Protein AF-Q3M1V6-F1 (afdb_monomer_lite)

Radius of gyration: 32.78 Å; chains: 1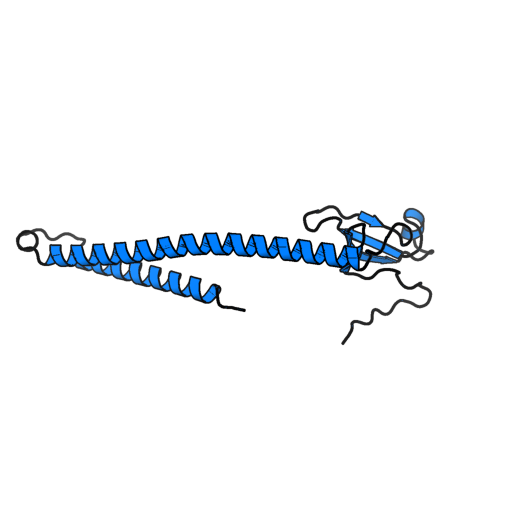; bounding box: 68×30×92 Å

Foldseek 3Di:
DPDDDDDDPPADDQPDDQQAQWPQAHFPDKDADDPPDPCCVVPNGGIKTWHDNDPPDPDIDIDDSVRTGHDDPVRVVVVVVVVVVVVVVVVVVVVVVLVVVLVVLVVVLVVLVVVLVVLVVLVPDPVNVPDPDDDPADSVNVNVVSVVVNVVSVVVSVVSVVVVPDD

Sequence (167 aa):
MQPTISIPKGWDYPRFTLGQHTKQGLIIGIQHYPADTLLAHEYGTGWRYTVLSDKNSEEVCSYFDDQMQALSVAELQAQLQAEVEEHQQQIKALQEQLGGLTDVYISLIELVKASQYLLSKIAKHPDFLALKYHPDLTIGDAETALSYLKDELETNQQSANTANTCD

Secondary structure (DSSP, 8-state):
------PPTTPPPPSS-TT-EETTEEEEEEEEE-TTSHHHHHH-SEEEEEEESSTT---EEEEETTT--BPPHHHHHHHHHHHHHHHHHHHHHHHHHHHHHHHHHHHHHHHHHHHHHHHHHHHT-HHHHT-----SS-HHHHHHHHHHHHHHHHHHHHHHHHHTT--

Organism: Trichormus variabilis (strain ATCC 29413 / PCC 7937) (NCBI:txid240292)

pLDDT: mean 84.0, std 11.37, range [34.84, 95.19]

Structure (mmCIF, N/CA/C/O backbone):
data_AF-Q3M1V6-F1
#
_entry.id   AF-Q3M1V6-F1
#
loop_
_atom_site.group_PDB
_atom_site.id
_atom_site.type_symbol
_atom_site.label_atom_id
_atom_site.label_alt_id
_atom_site.label_comp_id
_atom_site.label_asym_id
_atom_site.label_entity_id
_atom_site.label_seq_id
_atom_site.pdbx_PDB_ins_code
_atom_site.Cartn_x
_atom_site.Cartn_y
_atom_site.Cartn_z
_atom_site.occupancy
_atom_site.B_iso_or_equiv
_atom_site.auth_seq_id
_atom_site.auth_comp_id
_atom_site.auth_asym_id
_atom_site.auth_atom_id
_atom_site.pdbx_PDB_model_num
ATOM 1 N N . MET A 1 1 ? 15.441 -17.864 -14.222 1.00 39.28 1 MET A N 1
ATOM 2 C CA . MET A 1 1 ? 15.655 -17.904 -15.685 1.00 39.28 1 MET A CA 1
ATOM 3 C C . MET A 1 1 ? 15.595 -16.467 -16.178 1.00 39.28 1 MET A C 1
ATOM 5 O O . MET A 1 1 ? 14.615 -15.808 -15.865 1.00 39.28 1 MET A O 1
ATOM 9 N N . GLN A 1 2 ? 16.638 -15.942 -16.829 1.00 45.19 2 GLN A N 1
ATOM 10 C CA . GLN A 1 2 ? 16.549 -14.614 -17.454 1.00 45.19 2 GLN A CA 1
ATOM 11 C C . GLN A 1 2 ? 15.678 -14.733 -18.714 1.00 45.19 2 GLN A C 1
ATOM 13 O O . GLN A 1 2 ? 15.902 -15.667 -19.487 1.00 45.19 2 GLN A O 1
ATOM 18 N N . PRO A 1 3 ? 14.687 -13.853 -18.937 1.00 49.59 3 PRO A N 1
ATOM 19 C CA . PRO A 1 3 ? 13.920 -13.868 -20.174 1.00 49.59 3 PRO A CA 1
ATOM 20 C C . PRO A 1 3 ? 14.857 -13.541 -21.342 1.00 49.59 3 PRO A C 1
ATOM 22 O O . PRO A 1 3 ? 15.369 -12.431 -21.456 1.00 49.59 3 PRO A O 1
ATOM 25 N N . THR A 1 4 ? 15.125 -14.525 -22.201 1.00 59.38 4 THR A N 1
ATOM 26 C CA . THR A 1 4 ? 15.902 -14.318 -23.426 1.00 59.38 4 THR A CA 1
ATOM 27 C C . THR A 1 4 ? 14.944 -13.896 -24.530 1.00 59.38 4 THR A C 1
ATOM 29 O O . THR A 1 4 ? 14.278 -14.729 -25.145 1.00 59.38 4 THR A O 1
ATOM 32 N N . ILE A 1 5 ? 14.842 -12.590 -24.770 1.00 66.44 5 ILE A N 1
ATOM 33 C CA . ILE A 1 5 ? 14.131 -12.072 -25.940 1.00 66.44 5 ILE A CA 1
ATOM 34 C C . ILE A 1 5 ? 14.935 -12.495 -27.175 1.00 66.44 5 ILE A C 1
ATOM 36 O O . ILE A 1 5 ? 16.097 -12.123 -27.329 1.00 66.44 5 ILE A O 1
ATOM 40 N N . SER A 1 6 ? 14.334 -13.321 -28.030 1.00 69.88 6 SER A N 1
ATOM 41 C CA . SER A 1 6 ? 14.949 -13.741 -29.291 1.00 69.88 6 SER A CA 1
ATOM 42 C C . SER A 1 6 ? 14.598 -12.731 -30.375 1.00 69.88 6 SER A C 1
ATOM 44 O O . SER A 1 6 ? 13.437 -12.618 -30.763 1.00 69.88 6 SER A O 1
ATOM 46 N N . ILE A 1 7 ? 15.597 -11.989 -30.848 1.00 80.25 7 ILE A N 1
ATOM 47 C CA . ILE A 1 7 ? 15.430 -10.996 -31.912 1.00 80.25 7 ILE A CA 1
ATOM 48 C C . ILE A 1 7 ? 15.537 -11.698 -33.281 1.00 80.25 7 ILE A C 1
ATOM 50 O O . ILE A 1 7 ? 16.435 -12.529 -33.460 1.00 80.25 7 ILE A O 1
ATOM 54 N N . PRO A 1 8 ? 14.636 -11.411 -34.245 1.00 80.75 8 PRO A N 1
ATOM 55 C CA . PRO A 1 8 ? 14.703 -11.972 -35.592 1.00 80.75 8 PRO A CA 1
ATOM 56 C C . PRO A 1 8 ? 16.053 -11.744 -36.281 1.00 80.75 8 PRO A C 1
ATOM 58 O O . PRO A 1 8 ? 16.696 -10.706 -36.127 1.00 80.75 8 PRO A O 1
ATOM 61 N N . LYS A 1 9 ? 16.476 -12.719 -37.094 1.00 72.31 9 LYS A N 1
ATOM 62 C CA . LYS A 1 9 ? 17.718 -12.618 -37.871 1.00 72.31 9 LYS A CA 1
ATOM 63 C C . LYS A 1 9 ? 17.622 -11.456 -38.865 1.00 72.31 9 LYS A C 1
ATOM 65 O O . LYS A 1 9 ? 16.730 -11.453 -39.707 1.00 72.31 9 LYS A O 1
ATOM 70 N N . GLY A 1 10 ? 18.571 -10.524 -38.785 1.00 76.50 10 GLY A N 1
ATOM 71 C CA . GLY A 1 10 ? 18.652 -9.344 -39.653 1.00 76.50 10 GLY A CA 1
ATOM 72 C C . GLY A 1 10 ? 18.196 -8.039 -39.001 1.00 76.50 10 GLY A C 1
ATOM 73 O O . GLY A 1 10 ? 18.283 -7.003 -39.648 1.00 76.50 10 GLY A O 1
ATOM 74 N N . TRP A 1 11 ? 17.724 -8.070 -37.751 1.00 81.56 11 TRP A N 1
ATOM 75 C CA . TRP A 1 11 ? 17.497 -6.858 -36.963 1.00 81.56 11 TRP A CA 1
ATOM 76 C C . TRP A 1 11 ? 18.724 -6.574 -36.102 1.00 81.56 11 TRP A C 1
ATOM 78 O O . TRP A 1 11 ? 19.313 -7.497 -35.532 1.00 81.56 11 TRP A O 1
ATOM 88 N N . ASP A 1 12 ? 19.084 -5.300 -35.988 1.00 83.25 12 ASP A N 1
ATOM 89 C CA . ASP A 1 12 ? 20.084 -4.867 -35.019 1.00 83.25 12 ASP A CA 1
ATOM 90 C C . ASP A 1 12 ? 19.538 -5.020 -33.595 1.00 83.25 12 ASP A C 1
ATOM 92 O O . ASP A 1 12 ? 18.326 -5.063 -33.381 1.00 83.25 12 ASP A O 1
ATOM 96 N N . TYR A 1 13 ? 20.415 -5.112 -32.598 1.00 84.50 13 TYR A N 1
ATOM 97 C CA . TYR A 1 13 ? 19.982 -5.140 -31.200 1.00 84.50 13 TYR A CA 1
ATOM 98 C C . TYR A 1 13 ? 19.561 -3.737 -30.737 1.00 84.50 13 TYR A C 1
ATOM 100 O O . TYR A 1 13 ? 20.242 -2.770 -31.085 1.00 84.50 13 TYR A O 1
ATOM 108 N N . PRO A 1 14 ? 18.494 -3.607 -29.926 1.00 87.69 14 PRO A N 1
ATOM 109 C CA . PRO A 1 14 ? 18.115 -2.322 -29.364 1.00 87.69 14 PRO A CA 1
ATOM 110 C C . PRO A 1 14 ? 19.216 -1.839 -28.421 1.00 87.69 14 PRO A C 1
ATOM 112 O O . PRO A 1 14 ? 19.788 -2.612 -27.646 1.00 87.69 14 PRO A O 1
ATOM 115 N N . ARG A 1 15 ? 19.511 -0.543 -28.482 1.00 88.94 15 ARG A N 1
ATOM 116 C CA . ARG A 1 15 ? 20.526 0.106 -27.649 1.00 88.94 15 ARG A CA 1
ATOM 117 C C . ARG A 1 15 ? 20.098 0.238 -26.186 1.00 88.94 15 ARG A C 1
ATOM 119 O O . ARG A 1 15 ? 20.959 0.281 -25.308 1.00 88.94 15 ARG A O 1
ATOM 126 N N . PHE A 1 16 ? 18.793 0.300 -25.931 1.00 90.06 16 PHE A N 1
ATOM 127 C CA . PHE A 1 16 ? 18.209 0.421 -24.596 1.00 90.06 16 PHE A CA 1
ATOM 128 C C . PHE A 1 16 ? 17.243 -0.728 -24.299 1.00 90.06 16 PHE A C 1
ATOM 130 O O . PHE A 1 16 ? 16.730 -1.379 -25.210 1.00 90.06 16 PHE A O 1
ATOM 137 N N . THR A 1 17 ? 16.983 -0.980 -23.018 1.00 88.44 17 THR A N 1
ATOM 138 C CA . THR A 1 17 ? 16.117 -2.079 -22.570 1.00 88.44 17 THR A CA 1
ATOM 139 C C . THR A 1 17 ? 14.805 -1.589 -21.966 1.00 88.44 17 THR A C 1
ATOM 141 O O . THR A 1 17 ? 14.680 -0.461 -21.491 1.00 88.44 17 THR A O 1
ATOM 144 N N . LEU A 1 18 ? 13.789 -2.455 -21.991 1.00 88.25 18 LEU A N 1
ATOM 145 C CA . LEU A 1 18 ? 12.493 -2.164 -21.387 1.00 88.25 18 LEU A CA 1
ATOM 146 C C . LEU A 1 18 ? 12.664 -1.990 -19.869 1.00 88.25 18 LEU A C 1
ATOM 148 O O . LEU A 1 18 ? 13.339 -2.797 -19.231 1.00 88.25 18 LEU A O 1
ATOM 152 N N . GLY A 1 19 ? 12.060 -0.947 -19.302 1.00 86.56 19 GLY A N 1
ATOM 153 C CA . GLY A 1 19 ? 12.197 -0.583 -17.889 1.00 86.56 19 GLY A CA 1
ATOM 154 C C . GLY A 1 19 ? 13.463 0.215 -17.553 1.00 86.56 19 GLY A C 1
ATOM 155 O O . GLY A 1 19 ? 13.665 0.582 -16.396 1.00 86.56 19 GLY A O 1
ATOM 156 N N . GLN A 1 20 ? 14.323 0.507 -18.533 1.00 88.19 20 GLN A N 1
ATOM 157 C CA . GLN A 1 20 ? 15.501 1.341 -18.311 1.00 88.19 20 GLN A CA 1
ATOM 158 C C . GLN A 1 20 ? 15.103 2.813 -18.139 1.00 88.19 20 GLN A C 1
ATOM 160 O O . GLN A 1 20 ? 14.332 3.358 -18.931 1.00 88.19 20 GLN A O 1
ATOM 165 N N . HIS A 1 21 ? 15.674 3.470 -17.126 1.00 87.94 21 HIS A N 1
ATOM 166 C CA . HIS A 1 21 ? 15.581 4.919 -16.974 1.00 87.94 21 HIS A CA 1
ATOM 167 C C . HIS A 1 21 ? 16.597 5.614 -17.884 1.00 87.94 21 HIS A C 1
ATOM 169 O O . HIS A 1 21 ? 17.770 5.232 -17.971 1.00 87.94 21 HIS A O 1
ATOM 175 N N . THR A 1 22 ? 16.138 6.664 -18.550 1.00 90.50 22 THR A N 1
ATOM 176 C CA . THR A 1 22 ? 16.923 7.511 -19.451 1.00 90.50 22 THR A CA 1
ATOM 177 C C . THR A 1 22 ? 16.684 8.975 -19.117 1.00 90.50 22 THR A C 1
ATOM 179 O O . THR A 1 22 ? 15.802 9.295 -18.321 1.00 90.50 22 THR A O 1
ATOM 182 N N . LYS A 1 23 ? 17.451 9.892 -19.717 1.00 88.38 23 LYS A N 1
ATOM 183 C CA . LYS A 1 23 ? 17.244 11.333 -19.483 1.00 88.38 23 LYS A CA 1
ATOM 184 C C . LYS A 1 23 ? 15.862 11.817 -19.931 1.00 88.38 23 LYS A C 1
ATOM 186 O O . LYS A 1 23 ? 15.383 12.827 -19.435 1.00 88.38 23 LYS A O 1
ATOM 191 N N . GLN A 1 24 ? 15.244 11.097 -20.863 1.00 88.81 24 GLN A N 1
ATOM 192 C CA . GLN A 1 24 ? 13.913 11.359 -21.402 1.00 88.81 24 GLN A CA 1
ATOM 193 C C . GLN A 1 24 ? 12.791 10.754 -20.537 1.00 88.81 24 GLN A C 1
ATOM 195 O O . GLN A 1 24 ? 11.632 11.133 -20.708 1.00 88.81 24 GLN A O 1
ATOM 200 N N . GLY A 1 25 ? 13.125 9.819 -19.637 1.00 88.00 25 GLY A N 1
ATOM 201 C CA . GLY A 1 25 ? 12.174 9.112 -18.780 1.00 88.00 25 GLY A CA 1
ATOM 202 C C . GLY A 1 25 ? 12.352 7.590 -18.771 1.00 88.00 25 GLY A C 1
ATOM 203 O O . GLY A 1 25 ? 13.386 7.055 -19.189 1.00 88.00 25 GLY A O 1
ATOM 204 N N . LEU A 1 26 ? 11.328 6.887 -18.290 1.00 90.25 26 LEU A N 1
ATOM 205 C CA . LEU A 1 26 ? 11.270 5.428 -18.200 1.00 90.25 26 LEU A CA 1
ATOM 206 C C . LEU A 1 26 ? 10.836 4.808 -19.533 1.00 90.25 26 LEU A C 1
ATOM 208 O O . LEU A 1 26 ? 9.776 5.142 -20.055 1.00 90.25 26 LEU A O 1
ATOM 212 N N . ILE A 1 27 ? 11.605 3.857 -20.066 1.00 92.12 27 ILE A N 1
ATOM 213 C CA . ILE A 1 27 ? 11.206 3.107 -21.265 1.00 92.12 27 ILE A CA 1
ATOM 214 C C . ILE A 1 27 ? 10.101 2.110 -20.905 1.00 92.12 27 ILE A C 1
ATOM 216 O O . ILE A 1 27 ? 10.353 1.122 -20.214 1.00 92.12 27 ILE A O 1
ATOM 220 N N . ILE A 1 28 ? 8.897 2.332 -21.427 1.00 91.94 28 ILE A N 1
ATOM 221 C CA . ILE A 1 28 ? 7.717 1.476 -21.220 1.00 91.94 28 ILE A CA 1
ATOM 222 C C . ILE A 1 28 ? 7.327 0.668 -22.465 1.00 91.94 28 ILE A C 1
ATOM 224 O O . ILE A 1 28 ? 6.452 -0.191 -22.397 1.00 91.94 28 ILE A O 1
ATOM 228 N N . GLY A 1 29 ? 7.988 0.899 -23.601 1.00 90.88 29 GLY A N 1
ATOM 229 C CA . GLY A 1 29 ? 7.777 0.124 -24.821 1.00 90.88 29 GLY A CA 1
ATOM 230 C C . GLY A 1 29 ? 8.970 0.192 -25.765 1.00 90.88 29 GLY A C 1
ATOM 231 O O . GLY A 1 29 ? 9.688 1.189 -25.804 1.00 90.88 29 GLY A O 1
ATOM 232 N N . ILE A 1 30 ? 9.180 -0.887 -26.518 1.00 91.44 30 ILE A N 1
ATOM 233 C CA . ILE A 1 30 ? 10.221 -0.992 -27.544 1.00 91.44 30 ILE A CA 1
ATOM 234 C C . ILE A 1 30 ? 9.593 -1.618 -28.784 1.00 91.44 30 ILE A C 1
ATOM 236 O O . ILE A 1 30 ? 8.968 -2.676 -28.700 1.00 91.44 30 ILE A O 1
ATOM 240 N N . GLN A 1 31 ? 9.757 -0.966 -29.929 1.00 89.94 31 GLN A N 1
ATOM 241 C CA . GLN A 1 31 ? 9.222 -1.408 -31.212 1.00 89.94 31 GLN A CA 1
ATOM 242 C C . GLN A 1 31 ? 10.300 -1.301 -32.289 1.00 89.94 31 GLN A C 1
ATOM 244 O O . GLN A 1 31 ? 11.110 -0.380 -32.267 1.00 89.94 31 GLN A O 1
ATOM 249 N N . HIS A 1 32 ? 10.308 -2.239 -33.235 1.00 87.50 32 HIS A N 1
ATOM 250 C CA . HIS A 1 32 ? 11.200 -2.200 -34.392 1.00 87.50 32 HIS A CA 1
ATOM 251 C C . HIS A 1 32 ? 10.379 -2.085 -35.674 1.00 87.50 32 HIS A C 1
ATOM 253 O O . HIS A 1 32 ? 9.477 -2.894 -35.905 1.00 87.50 32 HIS A O 1
ATOM 259 N N . TYR A 1 33 ? 10.718 -1.112 -36.516 1.00 87.06 33 TYR A N 1
ATOM 260 C CA . TYR A 1 33 ? 10.108 -0.923 -37.829 1.00 87.06 33 TYR A CA 1
ATOM 261 C C . TYR A 1 33 ? 11.071 -1.373 -38.931 1.00 87.06 33 TYR A C 1
ATOM 263 O O . TYR A 1 33 ? 12.044 -0.669 -39.224 1.00 87.06 33 TYR A O 1
ATOM 271 N N . PRO A 1 34 ? 10.834 -2.547 -39.549 1.00 82.69 34 PRO A N 1
ATOM 272 C CA . PRO A 1 34 ? 11.666 -3.020 -40.643 1.00 82.69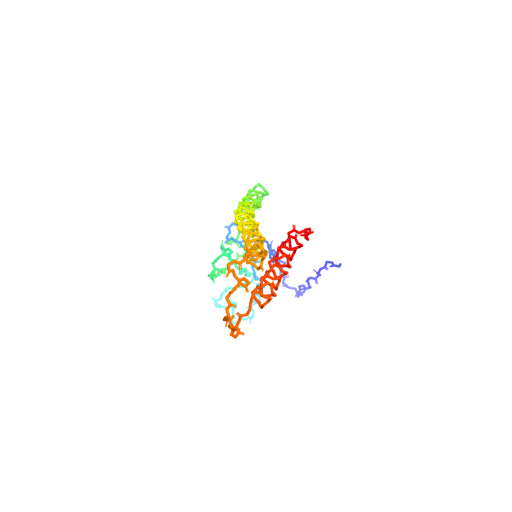 34 PRO A CA 1
ATOM 273 C C . PRO A 1 34 ? 11.375 -2.229 -41.927 1.00 82.69 34 PRO A C 1
ATOM 275 O O . PRO A 1 34 ? 10.265 -1.732 -42.138 1.00 82.69 34 PRO A O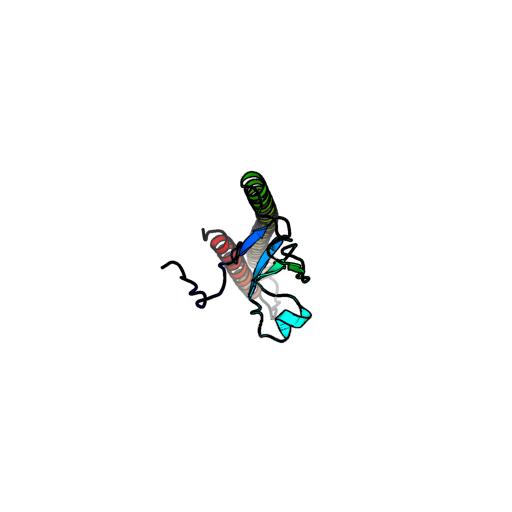 1
ATOM 278 N N . ALA A 1 35 ? 12.397 -2.101 -42.778 1.00 82.69 35 ALA A N 1
ATOM 279 C CA . ALA A 1 35 ? 12.415 -1.193 -43.930 1.00 82.69 35 ALA A CA 1
ATOM 280 C C . ALA A 1 35 ? 11.353 -1.461 -45.008 1.00 82.69 35 ALA A C 1
ATOM 282 O O . ALA A 1 35 ? 11.088 -0.598 -45.838 1.00 82.69 35 ALA A O 1
ATOM 283 N N . ASP A 1 36 ? 10.741 -2.638 -44.991 1.00 83.19 36 ASP A N 1
ATOM 284 C CA . ASP A 1 36 ? 9.717 -3.098 -45.924 1.00 83.19 36 ASP A CA 1
ATOM 285 C C . ASP A 1 36 ? 8.277 -2.813 -45.455 1.00 83.19 36 ASP A C 1
ATOM 287 O O . ASP A 1 36 ? 7.320 -3.222 -46.114 1.00 83.19 36 ASP A O 1
ATOM 291 N N . THR A 1 37 ? 8.093 -2.096 -44.341 1.00 81.62 37 THR A N 1
ATOM 292 C CA . THR A 1 37 ? 6.763 -1.787 -43.789 1.00 81.62 37 THR A CA 1
ATOM 293 C C . THR A 1 37 ? 6.297 -0.367 -44.093 1.00 81.62 37 THR A C 1
ATOM 295 O O . THR A 1 37 ? 7.084 0.577 -44.143 1.00 81.62 37 THR A O 1
ATOM 298 N N . LEU A 1 38 ? 4.975 -0.192 -44.216 1.00 81.69 38 LEU A N 1
ATOM 299 C CA . LEU A 1 38 ? 4.348 1.131 -44.349 1.00 81.69 38 LEU A CA 1
ATOM 300 C C . LEU A 1 38 ? 4.676 2.044 -43.159 1.00 81.69 38 LEU A C 1
ATOM 302 O O . LEU A 1 38 ? 4.919 3.232 -43.346 1.00 81.69 38 LEU A O 1
ATOM 306 N N . LEU A 1 39 ? 4.759 1.475 -41.952 1.00 79.88 39 LEU A N 1
ATOM 307 C CA . LEU A 1 39 ? 5.148 2.209 -40.747 1.00 79.88 39 LEU A CA 1
ATOM 308 C C . LEU A 1 39 ? 6.571 2.761 -40.855 1.00 79.88 39 LEU A C 1
ATOM 310 O O . LEU A 1 39 ? 6.799 3.898 -40.466 1.00 79.88 39 LEU A O 1
ATOM 314 N N . ALA A 1 40 ? 7.516 2.019 -41.435 1.00 82.38 40 ALA A N 1
ATOM 315 C CA . ALA A 1 40 ? 8.867 2.530 -41.644 1.00 82.38 40 ALA A CA 1
ATOM 316 C C . ALA A 1 40 ? 8.936 3.665 -42.679 1.00 82.38 40 ALA A C 1
ATOM 318 O O . ALA A 1 40 ? 9.809 4.526 -42.586 1.00 82.38 40 ALA A O 1
ATOM 319 N N . HIS A 1 41 ? 8.014 3.697 -43.647 1.00 79.69 41 HIS A N 1
ATOM 320 C CA . HIS A 1 41 ? 7.919 4.798 -44.608 1.00 79.69 41 HIS A CA 1
ATOM 321 C C . HIS A 1 41 ? 7.419 6.096 -43.955 1.00 79.69 41 HIS A C 1
ATOM 323 O O . HIS A 1 41 ? 7.914 7.173 -44.275 1.00 79.69 41 HIS A O 1
ATOM 329 N N . GLU A 1 42 ? 6.466 5.993 -43.028 1.00 80.88 42 GLU A N 1
ATOM 330 C CA . GLU A 1 42 ? 5.872 7.142 -42.334 1.00 80.88 42 GLU A CA 1
ATOM 331 C C . GLU A 1 42 ? 6.711 7.603 -41.129 1.00 80.88 42 GLU A C 1
ATOM 333 O O . GLU A 1 42 ? 6.838 8.797 -40.863 1.00 80.88 42 GLU A O 1
ATOM 338 N N . TYR A 1 43 ? 7.326 6.656 -40.420 1.00 77.00 43 TYR A N 1
ATOM 339 C CA . TYR A 1 43 ? 7.940 6.863 -39.109 1.00 77.00 43 TYR A CA 1
ATOM 340 C C . TYR A 1 43 ? 9.424 6.498 -39.046 1.00 77.00 43 TYR A C 1
ATOM 342 O O . TYR A 1 43 ? 9.975 6.500 -37.948 1.00 77.00 43 TYR A O 1
ATOM 350 N N . GLY A 1 44 ? 10.071 6.190 -40.171 1.00 82.69 44 GLY A N 1
ATOM 351 C CA . GLY A 1 44 ? 11.485 5.812 -40.233 1.00 82.69 44 GLY A CA 1
ATOM 352 C C . GLY A 1 44 ? 11.771 4.352 -39.858 1.00 82.69 44 GLY A C 1
ATOM 353 O O . GLY A 1 44 ? 10.974 3.671 -39.214 1.00 82.69 44 GLY A O 1
ATOM 354 N N . THR A 1 45 ? 12.938 3.864 -40.279 1.00 85.38 45 THR A N 1
ATOM 355 C CA . THR A 1 45 ? 13.412 2.491 -40.041 1.00 85.38 45 THR A CA 1
ATOM 356 C C . THR A 1 45 ? 14.161 2.356 -38.718 1.00 85.38 45 THR A C 1
ATOM 358 O O . THR A 1 45 ? 14.934 3.247 -38.370 1.00 85.38 45 THR A O 1
ATOM 361 N N . GLY A 1 46 ? 14.036 1.204 -38.055 1.00 87.25 46 GLY A N 1
ATOM 362 C CA . GLY A 1 46 ? 14.849 0.836 -36.889 1.00 87.25 46 GLY A CA 1
ATOM 363 C C . GLY A 1 46 ? 14.076 0.809 -35.571 1.00 87.25 46 GLY A C 1
ATOM 364 O O . GLY A 1 46 ? 12.854 0.633 -35.556 1.00 87.25 46 GLY A O 1
ATOM 365 N N . TRP A 1 47 ? 14.800 0.931 -34.456 1.00 89.56 47 TRP A N 1
ATOM 366 C CA . TRP A 1 47 ? 14.228 0.876 -33.110 1.00 89.56 47 TRP A CA 1
ATOM 367 C C . TRP A 1 47 ? 13.585 2.197 -32.696 1.00 89.56 47 TRP A C 1
ATOM 369 O O . TRP A 1 47 ? 14.145 3.280 -32.881 1.00 89.56 47 TRP A O 1
ATOM 379 N N . ARG A 1 48 ? 12.413 2.085 -32.072 1.00 90.12 48 ARG A N 1
ATOM 380 C CA . ARG A 1 48 ? 11.713 3.171 -31.394 1.00 90.12 48 ARG A CA 1
ATOM 381 C C . ARG A 1 48 ? 11.390 2.779 -29.967 1.00 90.12 48 ARG A C 1
ATOM 383 O O . ARG A 1 48 ? 10.976 1.651 -29.688 1.00 90.12 48 ARG A O 1
ATOM 390 N N . TYR A 1 49 ? 11.533 3.753 -29.085 1.00 92.50 49 TYR A N 1
ATOM 391 C CA . TYR A 1 49 ? 11.298 3.605 -27.661 1.00 92.50 49 TYR A CA 1
ATOM 392 C C . TYR A 1 49 ? 10.165 4.509 -27.240 1.00 92.50 49 TYR A C 1
ATOM 394 O O . TYR A 1 49 ? 10.149 5.705 -27.525 1.00 92.50 49 TYR A O 1
ATOM 402 N N . THR A 1 50 ? 9.233 3.910 -26.532 1.00 92.12 50 THR A N 1
ATOM 403 C CA . THR A 1 50 ? 8.100 4.571 -25.919 1.00 92.12 50 THR A CA 1
ATOM 404 C C . THR A 1 50 ? 8.503 4.901 -24.487 1.00 92.12 50 THR A C 1
ATOM 406 O O . THR A 1 50 ? 8.792 3.995 -23.703 1.00 92.12 50 THR A O 1
ATOM 409 N N . VAL A 1 51 ? 8.591 6.189 -24.169 1.00 92.19 51 VAL A N 1
ATOM 410 C CA . VAL A 1 51 ? 9.163 6.699 -22.923 1.00 92.19 51 VAL A CA 1
ATOM 411 C C . VAL A 1 51 ? 8.134 7.516 -22.160 1.00 92.19 51 VAL A C 1
ATOM 413 O O . VAL A 1 51 ? 7.478 8.400 -22.712 1.00 92.19 51 VAL A O 1
ATOM 416 N N . LEU A 1 52 ? 8.038 7.217 -20.872 1.00 92.25 52 LEU A N 1
ATOM 417 C CA . LEU A 1 52 ? 7.222 7.912 -19.897 1.00 92.25 52 LEU A CA 1
ATOM 418 C C . LEU A 1 52 ? 8.088 8.931 -19.146 1.00 92.25 52 LEU A C 1
ATOM 420 O O . LEU A 1 52 ? 9.004 8.540 -18.421 1.00 92.25 52 LEU A O 1
ATOM 424 N N . SER A 1 53 ? 7.826 10.225 -19.339 1.00 84.19 53 SER A N 1
ATOM 425 C CA . SER A 1 53 ? 8.665 11.299 -18.781 1.00 84.19 53 SER A CA 1
ATOM 426 C C . SER A 1 53 ? 8.518 11.480 -17.270 1.00 84.19 53 SER A C 1
ATOM 428 O O . SER A 1 53 ? 9.493 11.830 -16.611 1.00 84.19 53 SER A O 1
ATOM 430 N N . ASP A 1 54 ? 7.334 11.206 -16.723 1.00 79.19 54 ASP A N 1
ATOM 431 C CA . ASP A 1 54 ? 7.064 11.192 -15.284 1.00 79.19 54 ASP A CA 1
ATOM 432 C C . ASP A 1 54 ? 6.069 10.074 -14.947 1.00 79.19 54 ASP A C 1
ATOM 434 O O . ASP A 1 54 ? 5.186 9.769 -15.748 1.00 79.19 54 ASP A O 1
ATOM 438 N N . LYS A 1 55 ? 6.178 9.483 -13.754 1.00 72.94 55 LYS A N 1
ATOM 439 C CA . LYS A 1 55 ? 5.292 8.403 -13.285 1.00 72.94 55 LYS A CA 1
ATOM 440 C C . LYS A 1 55 ? 3.828 8.833 -13.193 1.00 72.94 55 LYS A C 1
ATOM 442 O O . LYS A 1 55 ? 2.950 7.980 -13.265 1.00 72.94 55 LYS A O 1
ATOM 447 N N . ASN A 1 56 ? 3.580 10.135 -13.059 1.00 75.88 56 ASN A N 1
ATOM 448 C CA . ASN A 1 56 ? 2.240 10.717 -12.983 1.00 75.88 56 ASN A CA 1
ATOM 449 C C . ASN A 1 56 ? 1.748 11.278 -14.325 1.00 75.88 56 ASN A C 1
ATOM 451 O O . ASN A 1 56 ? 0.648 11.821 -14.396 1.00 75.88 56 ASN A O 1
ATOM 455 N N . SER A 1 57 ? 2.559 11.187 -15.381 1.00 78.44 57 SER A N 1
ATOM 456 C CA . SER A 1 57 ? 2.179 11.646 -16.713 1.00 78.44 57 SER A CA 1
ATOM 457 C C . SER A 1 57 ? 1.354 10.576 -17.420 1.00 78.44 57 SER A C 1
ATOM 459 O O . SER A 1 57 ? 1.741 9.415 -17.475 1.00 78.44 57 SER A O 1
ATOM 461 N N . GLU A 1 58 ? 0.236 10.964 -18.024 1.00 79.06 58 GLU A N 1
ATOM 462 C CA . GLU A 1 58 ? -0.476 10.101 -18.979 1.00 79.06 58 GLU A CA 1
ATOM 463 C C . GLU A 1 58 ? 0.126 10.206 -20.389 1.00 79.06 58 GLU A C 1
ATOM 465 O O . GLU A 1 58 ? -0.116 9.360 -21.251 1.00 79.06 58 GLU A O 1
ATOM 470 N N . GLU A 1 59 ? 0.932 11.243 -20.632 1.00 85.38 59 GLU A N 1
ATOM 471 C CA . GLU A 1 59 ? 1.590 11.465 -21.910 1.00 85.38 59 GLU A CA 1
ATOM 472 C C . GLU A 1 59 ? 2.851 10.619 -22.041 1.00 85.38 59 GLU A C 1
ATOM 474 O O . GLU A 1 59 ? 3.691 10.540 -21.137 1.00 85.38 59 GLU A O 1
ATOM 479 N N . VAL A 1 60 ? 2.984 10.020 -23.221 1.00 89.88 60 VAL A N 1
ATOM 480 C CA . VAL A 1 60 ? 4.073 9.123 -23.573 1.00 89.88 60 VAL A CA 1
ATOM 481 C C . VAL A 1 60 ? 4.684 9.585 -24.887 1.00 89.88 60 VAL A C 1
ATOM 483 O O . VAL A 1 60 ? 3.988 9.778 -25.885 1.00 89.88 60 VAL A O 1
ATOM 486 N N . CYS A 1 61 ? 6.004 9.724 -24.900 1.00 88.38 61 CYS A N 1
ATOM 487 C CA . CYS A 1 61 ? 6.750 10.201 -26.056 1.00 88.38 61 CYS A CA 1
ATOM 488 C C . CYS A 1 61 ? 7.476 9.045 -26.750 1.00 88.38 61 CYS A C 1
ATOM 490 O O . CYS A 1 61 ? 7.916 8.090 -26.113 1.00 88.38 61 CYS A O 1
ATOM 492 N N . SER A 1 62 ? 7.608 9.125 -28.074 1.00 89.06 62 SER A N 1
ATOM 493 C CA . SER A 1 62 ? 8.327 8.122 -28.867 1.00 89.06 62 SER A CA 1
ATOM 494 C C . SER A 1 62 ? 9.639 8.687 -29.397 1.00 89.06 62 SER A C 1
ATOM 496 O O . SER A 1 62 ? 9.618 9.693 -30.101 1.00 89.06 62 SER A O 1
ATOM 498 N N . TYR A 1 63 ? 10.747 8.002 -29.125 1.00 89.50 63 TYR A N 1
ATOM 499 C CA . TYR A 1 63 ? 12.102 8.427 -29.487 1.00 89.50 63 TYR A CA 1
ATOM 500 C C . TYR A 1 63 ? 12.830 7.376 -30.329 1.00 89.50 63 TYR A C 1
ATOM 502 O O . TYR A 1 63 ? 12.554 6.180 -30.214 1.00 89.50 63 TYR A O 1
ATOM 510 N N . PHE A 1 64 ? 13.781 7.825 -31.146 1.00 88.69 64 PHE A N 1
ATOM 511 C CA . PHE A 1 64 ? 14.745 6.966 -31.845 1.00 88.69 64 PHE A CA 1
ATOM 512 C C . PHE A 1 64 ? 16.036 6.765 -31.034 1.00 88.69 64 PHE A C 1
ATOM 514 O O . PHE A 1 64 ? 16.306 7.493 -30.076 1.00 88.69 64 PHE A O 1
ATOM 521 N N . ASP A 1 65 ? 16.863 5.799 -31.448 1.00 85.69 65 ASP A N 1
ATOM 522 C CA . ASP A 1 65 ? 18.150 5.453 -30.815 1.00 85.69 65 ASP A CA 1
ATOM 523 C C . ASP A 1 65 ? 19.119 6.637 -30.625 1.00 85.69 65 ASP A C 1
ATOM 525 O O . ASP A 1 65 ? 19.898 6.660 -29.665 1.00 85.69 65 ASP A O 1
ATOM 529 N N . ASP A 1 66 ? 19.117 7.595 -31.552 1.00 85.56 66 ASP A N 1
ATOM 530 C CA . ASP A 1 66 ? 19.991 8.773 -31.564 1.00 85.56 66 ASP A CA 1
ATOM 531 C C . ASP A 1 66 ? 19.468 9.912 -30.678 1.00 85.56 66 ASP A C 1
ATOM 533 O O . ASP A 1 66 ? 20.247 10.703 -30.144 1.00 85.56 66 ASP A O 1
ATOM 537 N N . GLN A 1 67 ? 18.152 9.965 -30.477 1.00 86.75 67 GLN A N 1
ATOM 538 C CA . GLN A 1 67 ? 17.478 10.959 -29.643 1.00 86.75 67 GLN A CA 1
ATOM 539 C C . GLN A 1 67 ? 17.534 10.616 -28.152 1.00 86.75 67 GLN A C 1
ATOM 541 O O . GLN A 1 67 ? 17.285 11.484 -27.313 1.00 86.75 67 GLN A O 1
ATOM 546 N N . MET A 1 68 ? 17.858 9.367 -27.814 1.00 88.00 68 MET A N 1
ATOM 547 C CA . MET A 1 68 ? 17.883 8.866 -26.446 1.00 88.00 68 MET A CA 1
ATOM 548 C C . MET A 1 68 ? 19.260 8.943 -25.797 1.00 88.00 68 MET A C 1
ATOM 550 O O . MET A 1 68 ? 20.296 8.701 -26.418 1.00 88.00 68 MET A O 1
ATOM 554 N N . GLN A 1 69 ? 19.271 9.256 -24.500 1.00 89.75 69 GLN A N 1
ATOM 555 C CA . GLN A 1 69 ? 20.499 9.371 -23.720 1.00 89.75 69 GLN A CA 1
ATOM 556 C C . GLN A 1 69 ? 20.402 8.527 -22.454 1.00 89.75 69 GLN A C 1
ATOM 558 O O . GLN A 1 69 ? 19.494 8.698 -21.638 1.00 89.75 69 GLN A O 1
ATOM 563 N N . ALA A 1 70 ? 21.374 7.630 -22.278 1.00 87.12 70 ALA A N 1
ATOM 564 C CA . ALA A 1 70 ? 21.510 6.874 -21.043 1.00 87.12 70 ALA A CA 1
ATOM 565 C C . ALA A 1 70 ? 21.787 7.832 -19.878 1.00 87.12 70 ALA A C 1
ATOM 567 O O . ALA A 1 70 ? 22.568 8.778 -20.011 1.00 87.12 70 ALA A O 1
ATOM 568 N N . LEU A 1 71 ? 21.164 7.562 -18.734 1.00 87.19 71 LEU A N 1
ATOM 569 C CA . LEU A 1 71 ? 21.576 8.182 -17.483 1.00 87.19 71 LEU A CA 1
ATOM 570 C C . LEU A 1 71 ? 22.962 7.667 -17.104 1.00 87.19 71 LEU A C 1
ATOM 572 O O . LEU A 1 71 ? 23.272 6.482 -17.254 1.00 87.19 71 LEU A O 1
ATOM 576 N N . SER A 1 72 ? 23.800 8.563 -16.597 1.00 88.88 72 SER A N 1
ATOM 577 C CA . SER A 1 72 ? 25.029 8.161 -15.924 1.00 88.88 72 SER A CA 1
ATOM 578 C C . SER A 1 72 ? 24.710 7.448 -14.607 1.00 88.88 72 SER A C 1
ATOM 580 O O . SER A 1 72 ? 23.640 7.623 -14.025 1.00 88.88 72 SER A O 1
ATOM 582 N N . VAL A 1 73 ? 25.666 6.666 -14.099 1.00 87.31 73 VAL A N 1
ATOM 583 C CA . VAL A 1 73 ? 25.517 5.962 -12.813 1.00 87.31 73 VAL A CA 1
ATOM 584 C C . VAL A 1 73 ? 25.207 6.940 -11.673 1.00 87.31 73 VAL A C 1
ATOM 586 O O . VAL A 1 73 ? 24.369 6.640 -10.831 1.00 87.31 73 VAL A O 1
ATOM 589 N N . ALA A 1 74 ? 25.833 8.121 -11.675 1.00 88.06 74 ALA A N 1
ATOM 590 C CA . ALA A 1 74 ? 25.602 9.147 -10.662 1.00 88.06 74 ALA A CA 1
ATOM 591 C C . ALA A 1 74 ? 24.190 9.754 -10.751 1.00 88.06 74 ALA A C 1
ATOM 593 O O . ALA A 1 74 ? 23.536 9.925 -9.726 1.00 88.06 74 ALA A O 1
ATOM 594 N N . GLU A 1 75 ? 23.696 10.040 -11.962 1.00 87.06 75 GLU A N 1
ATOM 595 C CA . GLU A 1 75 ? 22.327 10.545 -12.159 1.00 87.06 75 GLU A CA 1
ATOM 596 C C . GLU A 1 75 ? 21.283 9.492 -11.758 1.00 87.06 75 GLU A C 1
ATOM 598 O O . GLU A 1 75 ? 20.304 9.820 -11.093 1.00 87.06 75 GLU A O 1
ATOM 603 N N . LEU A 1 76 ? 21.518 8.220 -12.099 1.00 85.44 76 LEU A N 1
ATOM 604 C CA . LEU A 1 76 ? 20.648 7.114 -11.702 1.00 85.44 76 LEU A CA 1
ATOM 605 C C . LEU A 1 76 ? 20.601 6.946 -10.176 1.00 85.44 76 LEU A C 1
ATOM 607 O O . LEU A 1 76 ? 19.527 6.783 -9.605 1.00 85.44 76 LEU A O 1
ATOM 611 N N . GLN A 1 77 ? 21.755 7.012 -9.507 1.00 87.62 77 GLN A N 1
ATOM 612 C CA . GLN A 1 77 ? 21.827 6.958 -8.044 1.00 87.62 77 GLN A CA 1
ATOM 613 C C . GLN A 1 77 ? 21.081 8.124 -7.394 1.00 87.62 77 GLN A C 1
ATOM 615 O O . GLN A 1 77 ? 20.351 7.906 -6.433 1.00 87.62 77 GLN A O 1
ATOM 620 N N . ALA A 1 78 ? 21.224 9.339 -7.929 1.00 88.38 78 ALA A N 1
ATOM 621 C CA . ALA A 1 78 ? 20.515 10.509 -7.421 1.00 88.38 78 ALA A CA 1
ATOM 622 C C . ALA A 1 78 ? 18.989 10.370 -7.557 1.00 88.38 78 ALA A C 1
ATOM 624 O O . ALA A 1 78 ? 18.268 10.711 -6.624 1.00 88.38 78 ALA A O 1
ATOM 625 N N . GLN A 1 79 ? 18.496 9.830 -8.678 1.00 83.75 79 GLN A N 1
ATOM 626 C CA . GLN A 1 79 ? 17.063 9.572 -8.870 1.00 83.75 79 GLN A CA 1
ATOM 627 C C . GLN A 1 79 ? 16.526 8.527 -7.891 1.00 83.75 79 GLN A C 1
ATOM 629 O O . GLN A 1 79 ? 15.512 8.767 -7.243 1.00 83.75 79 GLN A O 1
ATOM 634 N N . LEU A 1 80 ? 17.222 7.396 -7.747 1.00 86.75 80 LEU A N 1
ATOM 635 C CA . LEU A 1 80 ? 16.830 6.357 -6.793 1.00 86.75 80 LEU A CA 1
ATOM 636 C C . LEU A 1 80 ? 16.816 6.890 -5.358 1.00 86.75 80 LEU A C 1
ATOM 638 O O . LEU A 1 80 ? 15.896 6.594 -4.604 1.00 86.75 80 LEU A O 1
ATOM 642 N N . GLN A 1 81 ? 17.812 7.695 -4.989 1.00 90.06 81 GLN A N 1
ATOM 643 C CA . GLN A 1 81 ? 17.891 8.297 -3.662 1.00 90.06 81 GLN A CA 1
ATOM 644 C C . GLN A 1 81 ? 16.724 9.260 -3.410 1.00 90.06 81 GLN A C 1
ATOM 646 O O . GLN A 1 81 ? 16.084 9.169 -2.367 1.00 90.06 81 GLN A O 1
ATOM 651 N N . ALA A 1 82 ? 16.413 10.134 -4.372 1.00 88.38 82 ALA A N 1
ATOM 652 C CA . ALA A 1 82 ? 15.287 11.059 -4.266 1.00 88.38 82 ALA A CA 1
ATOM 653 C C . ALA A 1 82 ? 13.947 10.317 -4.139 1.00 88.38 82 ALA A C 1
ATOM 655 O O . ALA A 1 82 ? 13.122 10.672 -3.303 1.00 88.38 82 ALA A O 1
ATOM 656 N N . GLU A 1 83 ? 13.755 9.250 -4.918 1.00 87.25 83 GLU A N 1
ATOM 657 C CA . GLU A 1 83 ? 12.559 8.413 -4.833 1.00 87.25 83 GLU A CA 1
ATOM 658 C C . GLU A 1 83 ? 12.443 7.715 -3.472 1.00 87.25 83 GLU A C 1
ATOM 660 O O . GLU A 1 83 ? 11.364 7.668 -2.884 1.00 87.25 83 GLU A O 1
ATOM 665 N N . VAL A 1 84 ? 13.543 7.176 -2.943 1.00 91.38 84 VAL A N 1
ATOM 666 C CA . VAL A 1 84 ? 13.551 6.566 -1.608 1.00 91.38 84 VAL A CA 1
ATOM 667 C C . VAL A 1 84 ? 13.199 7.600 -0.541 1.00 91.38 84 VAL A C 1
ATOM 669 O O . VAL A 1 84 ? 12.390 7.309 0.337 1.00 91.38 84 VAL A O 1
ATOM 672 N N . GLU A 1 85 ? 13.767 8.802 -0.615 1.00 94.75 85 GLU A N 1
ATOM 673 C CA . GLU A 1 85 ? 13.477 9.888 0.326 1.00 94.75 85 GLU A CA 1
ATOM 674 C C . GLU A 1 85 ? 12.010 10.326 0.268 1.00 94.75 85 GLU A C 1
ATOM 676 O O . GLU A 1 85 ? 11.393 10.528 1.314 1.00 94.75 85 GLU A O 1
ATOM 681 N N . GLU A 1 86 ? 11.425 10.417 -0.927 1.00 91.75 86 GLU A N 1
ATOM 682 C CA . GLU A 1 86 ? 10.005 10.720 -1.101 1.00 91.75 86 GLU A CA 1
ATOM 683 C C . GLU A 1 86 ? 9.123 9.660 -0.430 1.00 91.75 86 GLU A C 1
ATOM 685 O O . GLU A 1 86 ? 8.277 9.988 0.406 1.00 91.75 86 GLU A O 1
ATOM 690 N N . HIS A 1 87 ? 9.352 8.379 -0.728 1.00 90.31 87 HIS A N 1
ATOM 691 C CA . HIS A 1 87 ? 8.589 7.295 -0.110 1.00 90.31 87 HIS A CA 1
ATOM 692 C C . HIS A 1 87 ? 8.782 7.265 1.410 1.00 90.31 87 HIS A C 1
ATOM 694 O O . HIS A 1 87 ? 7.822 7.053 2.148 1.00 90.31 87 HIS A O 1
ATOM 700 N N . GLN A 1 88 ? 9.992 7.535 1.907 1.00 91.62 88 GLN A N 1
ATOM 701 C CA . GLN A 1 88 ? 10.250 7.651 3.344 1.00 91.62 88 GLN A CA 1
ATOM 702 C C . GLN A 1 88 ? 9.440 8.785 3.986 1.00 91.62 88 GLN A C 1
ATOM 704 O O . GLN A 1 88 ? 8.904 8.610 5.083 1.00 91.62 88 GLN A O 1
ATOM 709 N N . GLN A 1 89 ? 9.307 9.932 3.314 1.00 92.81 89 GLN A N 1
ATOM 710 C CA . GLN A 1 89 ? 8.468 11.034 3.790 1.00 92.81 89 GLN A CA 1
ATOM 711 C C . GLN A 1 89 ? 6.983 10.657 3.803 1.00 92.81 89 GLN A C 1
ATOM 713 O O . GLN A 1 89 ? 6.300 10.932 4.792 1.00 92.81 89 GLN A O 1
ATOM 718 N N . GLN A 1 90 ? 6.489 9.988 2.757 1.00 91.94 90 GLN A N 1
ATOM 719 C CA . GLN A 1 90 ? 5.102 9.514 2.695 1.00 91.94 90 GLN A CA 1
ATOM 720 C C . GLN A 1 90 ? 4.800 8.505 3.810 1.00 91.94 90 GLN A C 1
ATOM 722 O O . GLN A 1 90 ? 3.799 8.643 4.513 1.00 91.94 90 GLN A O 1
ATOM 727 N N . ILE A 1 91 ? 5.695 7.536 4.031 1.00 90.44 91 ILE A N 1
ATOM 728 C CA . ILE A 1 91 ? 5.578 6.557 5.120 1.00 90.44 91 ILE A CA 1
ATOM 729 C C . ILE A 1 91 ? 5.503 7.272 6.470 1.00 90.44 91 ILE A C 1
ATOM 731 O O . ILE A 1 91 ? 4.626 6.967 7.276 1.00 90.44 91 ILE A O 1
ATOM 735 N N . LYS A 1 92 ? 6.376 8.256 6.713 1.00 91.81 92 LYS A N 1
ATOM 736 C CA . LYS A 1 92 ? 6.370 9.020 7.964 1.00 91.81 92 LYS A CA 1
ATOM 737 C C . LYS A 1 92 ? 5.049 9.767 8.176 1.00 91.81 92 LYS A C 1
ATOM 739 O O . LYS A 1 92 ? 4.496 9.726 9.272 1.00 91.81 92 LYS A O 1
ATOM 744 N N . ALA A 1 93 ? 4.525 10.417 7.138 1.00 90.62 93 ALA A N 1
ATOM 745 C CA . ALA A 1 93 ? 3.247 11.119 7.218 1.00 90.62 93 ALA A CA 1
ATOM 746 C C . ALA A 1 93 ? 2.084 10.160 7.534 1.00 90.62 93 ALA A C 1
ATOM 748 O O . ALA A 1 93 ? 1.254 10.454 8.394 1.00 90.62 93 ALA A O 1
ATOM 749 N N . LEU A 1 94 ? 2.052 8.987 6.894 1.00 87.94 94 LEU A N 1
ATOM 750 C CA . LEU A 1 94 ? 1.051 7.952 7.169 1.00 87.94 94 LEU A CA 1
ATOM 751 C C . LEU A 1 94 ? 1.165 7.411 8.603 1.00 87.94 94 LEU A C 1
ATOM 753 O O . LEU A 1 94 ? 0.149 7.220 9.272 1.00 87.94 94 LEU A O 1
ATOM 757 N N . GLN A 1 95 ? 2.385 7.216 9.110 1.00 83.38 95 GLN A N 1
ATOM 758 C CA . GLN A 1 95 ? 2.622 6.801 10.497 1.00 83.38 95 GLN A CA 1
ATOM 759 C C . GLN A 1 95 ? 2.105 7.833 11.511 1.00 83.38 95 GLN A C 1
ATOM 761 O O . GLN A 1 95 ? 1.473 7.454 12.497 1.00 83.38 95 GLN A O 1
ATOM 766 N N . GLU A 1 96 ? 2.317 9.130 11.268 1.00 84.38 96 GLU A N 1
ATOM 767 C CA . GLU A 1 96 ? 1.784 10.201 12.124 1.00 84.38 96 GLU A CA 1
ATOM 768 C C . GLU A 1 96 ? 0.244 10.213 12.132 1.00 84.38 96 GLU A C 1
ATOM 770 O O . GLU A 1 96 ? -0.372 10.335 13.194 1.00 84.38 96 GLU A O 1
ATOM 775 N N . GLN A 1 97 ? -0.392 10.007 10.973 1.00 81.62 97 GLN A N 1
ATOM 776 C CA . GLN A 1 97 ? -1.853 9.897 10.875 1.00 81.62 97 GLN A CA 1
ATOM 777 C C . GLN A 1 97 ? -2.404 8.688 11.650 1.00 81.62 97 GLN A C 1
ATOM 779 O O . GLN A 1 97 ? -3.412 8.805 12.350 1.00 81.62 97 GLN A O 1
ATOM 784 N N . LEU A 1 98 ? -1.729 7.538 11.571 1.00 80.00 98 LEU A N 1
ATOM 785 C CA . LEU A 1 98 ? -2.093 6.325 12.315 1.00 80.00 98 LEU A CA 1
ATOM 786 C C . LEU A 1 98 ? -1.928 6.497 13.835 1.00 80.00 98 LEU A C 1
ATOM 788 O O . LEU A 1 98 ? -2.767 6.018 14.606 1.00 80.00 98 LEU A O 1
ATOM 792 N N . GLY A 1 99 ? -0.892 7.216 14.278 1.00 76.19 99 GLY A N 1
ATOM 793 C CA . GLY A 1 99 ? -0.692 7.551 15.692 1.00 76.19 99 GLY A CA 1
ATOM 794 C C . GLY A 1 99 ? -1.869 8.341 16.270 1.00 76.19 99 GLY A C 1
ATOM 795 O O . GLY A 1 99 ? -2.420 7.965 17.304 1.00 76.19 99 GLY A O 1
ATOM 796 N N . GLY A 1 100 ? -2.334 9.365 15.547 1.00 72.88 100 GLY A N 1
ATOM 797 C CA . GLY A 1 100 ? -3.487 10.169 15.962 1.00 72.88 100 GLY A CA 1
ATOM 798 C C . GLY A 1 100 ? -4.791 9.370 16.077 1.00 72.88 100 GLY A C 1
ATOM 799 O O . GLY A 1 100 ? -5.577 9.600 16.994 1.00 72.88 100 GLY A O 1
ATOM 800 N N . LEU A 1 101 ? -5.019 8.392 15.193 1.00 75.56 101 LEU A N 1
ATOM 801 C CA . LEU A 1 101 ? -6.187 7.506 15.290 1.00 75.56 101 LEU A CA 1
ATOM 802 C C . LEU A 1 101 ? -6.110 6.588 16.514 1.00 75.56 101 LEU A C 1
ATOM 804 O O . LEU A 1 101 ? -7.121 6.372 17.181 1.00 75.56 101 LEU A O 1
ATOM 808 N N . THR A 1 102 ? -4.920 6.082 16.838 1.00 73.94 102 THR A N 1
ATOM 809 C CA . THR A 1 102 ? -4.711 5.195 17.992 1.00 73.94 102 THR A CA 1
ATOM 810 C C . THR A 1 102 ? -5.072 5.890 19.308 1.00 73.94 102 THR A C 1
ATOM 812 O O . THR A 1 102 ? -5.769 5.303 20.138 1.00 73.94 102 THR A O 1
ATOM 815 N N . ASP A 1 103 ? -4.697 7.162 19.465 1.00 75.75 103 ASP A N 1
ATOM 816 C CA . ASP A 1 103 ? -5.058 7.969 20.638 1.00 75.75 103 ASP A CA 1
ATOM 817 C C . ASP A 1 103 ? -6.578 8.185 20.757 1.00 75.75 103 ASP A C 1
ATOM 819 O O . ASP A 1 103 ? -7.143 8.124 21.855 1.00 75.75 103 ASP A O 1
ATOM 823 N N . VAL A 1 104 ? -7.273 8.368 19.628 1.00 79.44 104 VAL A N 1
ATOM 824 C CA . VAL A 1 104 ? -8.742 8.468 19.601 1.00 79.44 104 VAL A CA 1
ATOM 825 C C . VAL A 1 104 ? -9.390 7.151 20.036 1.00 79.44 104 VAL A C 1
ATOM 827 O O . VAL A 1 104 ? -10.307 7.174 20.858 1.00 79.44 104 VAL A O 1
ATOM 830 N N . TYR A 1 105 ? -8.900 6.003 19.555 1.00 78.62 105 TYR A N 1
ATOM 831 C CA . TYR A 1 105 ? -9.410 4.688 19.966 1.00 78.62 105 TYR A CA 1
ATOM 832 C C . TYR A 1 105 ? -9.249 4.446 21.471 1.00 78.62 105 TYR A C 1
ATOM 834 O O . TYR A 1 105 ? -10.191 3.989 22.120 1.00 78.62 105 TYR A O 1
ATOM 842 N N . ILE A 1 106 ? -8.097 4.805 22.048 1.00 79.38 106 ILE A N 1
ATOM 843 C CA . ILE A 1 106 ? -7.863 4.693 23.497 1.00 79.38 106 ILE A CA 1
ATOM 844 C C . ILE A 1 106 ? -8.866 5.563 24.270 1.00 79.38 106 ILE A C 1
ATOM 846 O O . ILE A 1 106 ? -9.479 5.092 25.228 1.00 79.38 106 ILE A O 1
ATOM 850 N N . SER A 1 107 ? -9.098 6.801 23.823 1.00 87.81 107 SER A N 1
ATOM 851 C CA . SER A 1 107 ? -10.079 7.708 24.435 1.00 87.81 107 SER A CA 1
ATOM 852 C C . SER A 1 107 ? -11.510 7.149 24.401 1.00 87.81 107 SER A C 1
ATOM 854 O O . SER A 1 107 ? -12.231 7.209 25.400 1.00 87.81 107 SER A O 1
ATOM 856 N N . LEU A 1 108 ? -11.917 6.536 23.284 1.00 88.88 108 LEU A N 1
ATOM 857 C CA . LEU A 1 108 ? -13.242 5.923 23.145 1.00 88.88 108 LEU A CA 1
ATOM 858 C C . LEU A 1 108 ? -13.424 4.710 24.064 1.00 88.88 108 LEU A C 1
ATOM 860 O O . LEU A 1 108 ? -14.467 4.581 24.706 1.00 88.88 108 LEU A O 1
ATOM 864 N N . ILE A 1 109 ? -12.409 3.850 24.183 1.00 89.62 109 ILE A N 1
ATOM 865 C CA . ILE A 1 109 ? -12.441 2.704 25.102 1.00 89.62 109 ILE A CA 1
ATOM 866 C C . ILE A 1 109 ? -12.588 3.181 26.555 1.00 89.62 109 ILE A C 1
ATOM 868 O O . ILE A 1 109 ? -13.397 2.633 27.310 1.00 89.62 109 ILE A O 1
ATOM 872 N N . GLU A 1 110 ? -11.855 4.222 26.956 1.00 90.31 110 GLU A N 1
ATOM 873 C CA . GLU A 1 110 ? -11.972 4.798 28.301 1.00 90.31 110 GLU A CA 1
ATOM 874 C C . GLU A 1 110 ? -13.346 5.438 28.547 1.00 90.31 110 GLU A C 1
ATOM 876 O O . GLU A 1 110 ? -13.925 5.260 29.622 1.00 90.31 110 GLU A O 1
ATOM 881 N N . LEU A 1 111 ? -13.927 6.101 27.542 1.00 93.31 111 LEU A N 1
ATOM 882 C CA . LEU A 1 111 ? -15.286 6.639 27.624 1.00 93.31 111 LEU A CA 1
ATOM 883 C C . LEU A 1 111 ? -16.328 5.531 27.839 1.00 93.31 111 LEU A C 1
ATOM 885 O O . LEU A 1 111 ? -17.223 5.678 28.680 1.00 93.31 111 LEU A O 1
ATOM 889 N N . VAL A 1 112 ? -16.212 4.409 27.123 1.00 93.62 112 VAL A N 1
ATOM 890 C CA . VAL A 1 112 ? -17.117 3.261 27.285 1.00 93.62 112 VAL A CA 1
ATOM 891 C C . VAL A 1 112 ? -16.997 2.674 28.694 1.00 93.62 112 VAL A C 1
ATOM 893 O O . VAL A 1 112 ? -18.016 2.476 29.358 1.00 93.62 112 VAL A O 1
ATOM 896 N N . LYS A 1 113 ? -15.773 2.490 29.208 1.00 91.81 113 LYS A N 1
ATOM 897 C CA . LYS A 1 113 ? -15.537 2.018 30.587 1.00 91.81 113 LYS A CA 1
ATOM 898 C C . LYS A 1 113 ? -16.127 2.965 31.632 1.00 91.81 113 LYS A C 1
ATOM 900 O O . LYS A 1 113 ? -16.788 2.514 32.570 1.00 91.81 113 LYS A O 1
ATOM 905 N N . ALA A 1 114 ? -15.923 4.274 31.474 1.00 94.19 114 ALA A N 1
ATOM 906 C CA . ALA A 1 114 ? -16.493 5.280 32.367 1.00 94.19 114 ALA A CA 1
ATOM 907 C C . ALA A 1 114 ? -18.030 5.240 32.358 1.00 94.19 114 ALA A C 1
ATOM 909 O O . ALA A 1 114 ? -18.660 5.288 33.418 1.00 94.19 114 ALA A O 1
ATOM 910 N N . SER A 1 115 ? -18.632 5.076 31.179 1.00 94.94 115 SER A N 1
ATOM 911 C CA . SER A 1 115 ? -20.086 4.963 31.019 1.00 94.94 115 SER A CA 1
ATOM 912 C C . SER A 1 115 ? -20.637 3.712 31.708 1.00 94.94 115 SER A C 1
ATOM 914 O O . SER A 1 115 ? -21.584 3.812 32.487 1.00 94.94 115 SER A O 1
ATOM 916 N N . GLN A 1 116 ? -19.999 2.552 31.510 1.00 94.00 116 GLN A N 1
ATOM 917 C CA . GLN A 1 116 ? -20.360 1.303 32.194 1.00 94.00 116 GLN A CA 1
ATOM 918 C C . GLN A 1 116 ? -20.265 1.452 33.719 1.00 94.00 116 GLN A C 1
ATOM 920 O O . GLN A 1 116 ? -21.168 1.051 34.455 1.00 94.00 116 GLN A O 1
ATOM 925 N N . TYR A 1 117 ? -19.199 2.089 34.213 1.00 94.19 117 TYR A N 1
ATOM 926 C CA . TYR A 1 117 ? -19.036 2.343 35.640 1.00 94.19 117 TYR A CA 1
ATOM 927 C C . TYR A 1 117 ? -20.169 3.208 36.202 1.00 94.19 117 TYR A C 1
ATOM 929 O O . TYR A 1 117 ? -20.744 2.859 37.236 1.00 94.19 117 TYR A O 1
ATOM 937 N N . LEU A 1 118 ? -20.525 4.304 35.526 1.00 95.19 118 LEU A N 1
ATOM 938 C CA . LEU A 1 118 ? -21.617 5.183 35.949 1.00 95.19 118 LEU A CA 1
ATOM 939 C C . LEU A 1 118 ? -22.966 4.458 35.956 1.00 95.19 118 LEU A C 1
ATOM 941 O O . LEU A 1 118 ? -23.686 4.549 36.952 1.00 95.19 118 LEU A O 1
ATOM 945 N N . LEU A 1 119 ? -23.279 3.681 34.916 1.00 93.88 119 LEU A N 1
ATOM 946 C CA . LEU A 1 119 ? -24.494 2.861 34.876 1.00 93.88 119 LEU A CA 1
ATOM 947 C C . LEU A 1 119 ? -24.557 1.885 36.055 1.00 93.88 119 LEU A C 1
ATOM 949 O O . LEU A 1 119 ? -25.577 1.822 36.741 1.00 93.88 119 LEU A O 1
ATOM 953 N N . SER A 1 120 ? -23.438 1.238 36.392 1.00 91.56 120 SER A N 1
ATOM 954 C CA . SER A 1 120 ? -23.367 0.334 37.546 1.00 91.56 120 SER A CA 1
ATOM 955 C C . SER A 1 120 ? -23.624 1.036 38.889 1.00 91.56 120 SER A C 1
ATOM 957 O O . SER A 1 120 ? -24.095 0.412 39.846 1.00 91.56 120 SER A O 1
ATOM 959 N N . LYS A 1 121 ? -23.304 2.336 38.992 1.00 93.94 121 LYS A N 1
ATOM 960 C CA . LYS A 1 121 ? -23.594 3.159 40.177 1.00 93.94 121 LYS A CA 1
ATOM 961 C C . LYS A 1 121 ? -25.057 3.569 40.221 1.00 93.94 121 LYS A C 1
ATOM 963 O O . LYS A 1 121 ? -25.657 3.478 41.289 1.00 93.94 121 LYS A O 1
ATOM 968 N N . ILE A 1 122 ? -25.624 3.962 39.082 1.00 90.88 122 ILE A N 1
ATOM 969 C CA . ILE A 1 122 ? -27.040 4.324 38.959 1.00 90.88 122 ILE A CA 1
ATOM 970 C C . ILE A 1 122 ? -27.921 3.117 39.290 1.00 90.88 122 ILE A C 1
ATOM 972 O O . ILE A 1 122 ? -28.819 3.239 40.117 1.00 90.88 122 ILE A O 1
ATOM 976 N N . ALA A 1 123 ? -27.609 1.936 38.750 1.00 89.81 123 ALA A N 1
ATOM 977 C CA . ALA A 1 123 ? -28.355 0.702 39.003 1.00 89.81 123 ALA A CA 1
ATOM 978 C C . ALA A 1 123 ? -28.434 0.328 40.495 1.00 89.81 123 ALA A C 1
ATOM 980 O O . ALA A 1 123 ? -29.398 -0.291 40.935 1.00 89.81 123 ALA A O 1
ATOM 981 N N . LYS A 1 124 ? -27.422 0.712 41.284 1.00 92.12 124 LYS A N 1
ATOM 982 C CA . LYS A 1 124 ? -27.346 0.456 42.732 1.00 92.12 124 LYS A CA 1
ATOM 983 C C . LYS A 1 124 ? -27.915 1.598 43.577 1.00 92.12 124 LYS A C 1
ATOM 985 O O . LYS A 1 124 ? -27.933 1.483 44.802 1.00 92.12 124 LYS A O 1
ATOM 990 N N . HIS A 1 125 ? -28.325 2.707 42.964 1.00 92.94 125 HIS A N 1
ATOM 991 C CA . HIS A 1 125 ? -28.760 3.888 43.694 1.00 92.94 125 HIS A CA 1
ATOM 992 C C . HIS A 1 125 ? -30.170 3.682 44.274 1.00 92.94 125 HIS A C 1
ATOM 994 O O . HIS A 1 125 ? -31.073 3.276 43.539 1.00 92.94 125 HIS A O 1
ATOM 1000 N N . PRO A 1 126 ? -30.405 3.991 45.563 1.00 90.62 126 PRO A N 1
ATOM 1001 C CA . PRO A 1 126 ? -31.703 3.771 46.204 1.00 90.62 126 PRO A CA 1
ATOM 1002 C C . PRO A 1 126 ? -32.842 4.520 45.504 1.00 90.62 126 PRO A C 1
ATOM 1004 O O . PRO A 1 126 ? -33.914 3.950 45.329 1.00 90.62 126 PRO A O 1
ATOM 1007 N N . ASP A 1 127 ? -32.601 5.746 45.029 1.00 91.94 127 ASP A N 1
ATOM 1008 C CA . ASP A 1 127 ? -33.624 6.517 44.307 1.00 91.94 127 ASP A CA 1
ATOM 1009 C C . ASP A 1 127 ? -34.005 5.870 42.975 1.00 91.94 127 ASP A C 1
ATOM 1011 O O . ASP A 1 127 ? -35.169 5.909 42.591 1.00 91.94 127 ASP A O 1
ATOM 1015 N N . PHE A 1 128 ? -33.042 5.244 42.289 1.00 86.62 128 PHE A N 1
ATOM 1016 C CA . PHE A 1 128 ? -33.306 4.535 41.041 1.00 86.62 128 PHE A CA 1
ATOM 1017 C C . PHE A 1 128 ? -34.126 3.266 41.300 1.00 86.62 128 PHE A C 1
ATOM 1019 O O . PHE A 1 128 ? -35.098 3.007 40.601 1.00 86.62 128 PHE A O 1
ATOM 1026 N N . LEU A 1 129 ? -33.799 2.517 42.358 1.00 86.50 129 LEU A N 1
ATOM 1027 C CA . LEU A 1 129 ? -34.542 1.318 42.765 1.00 86.50 129 LEU A CA 1
ATOM 1028 C C . LEU A 1 129 ? -35.952 1.629 43.291 1.00 86.50 129 LEU A C 1
ATOM 1030 O O . LEU A 1 129 ? -36.851 0.798 43.188 1.00 86.50 129 LEU A O 1
ATOM 1034 N N . ALA A 1 130 ? -36.154 2.815 43.867 1.00 90.56 130 ALA A N 1
ATOM 1035 C CA . ALA A 1 130 ? -37.451 3.263 44.364 1.00 90.56 130 ALA A CA 1
ATOM 1036 C C . ALA A 1 130 ? -38.412 3.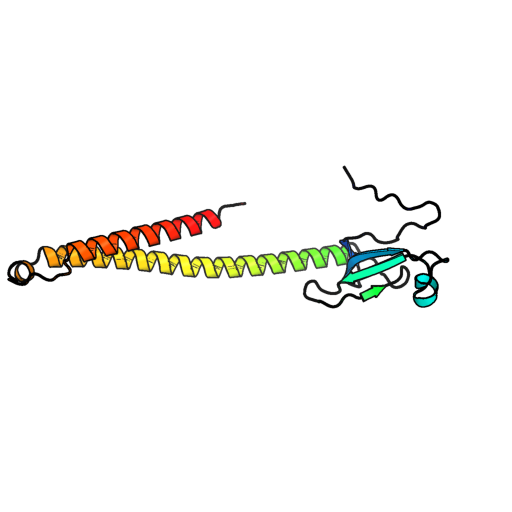701 43.243 1.00 90.56 130 ALA A C 1
ATOM 1038 O O . ALA A 1 130 ? -39.610 3.878 43.495 1.00 90.56 130 ALA A O 1
ATOM 1039 N N . LEU A 1 131 ? -37.920 3.868 42.008 1.00 86.00 131 LEU A N 1
ATOM 1040 C CA . LEU A 1 131 ? -38.762 4.166 40.857 1.00 86.00 131 LEU A CA 1
ATOM 1041 C C . LEU A 1 131 ? -39.706 2.988 40.593 1.00 86.00 131 LEU A C 1
ATOM 1043 O O . LEU A 1 131 ? -39.289 1.882 40.275 1.00 86.00 131 LEU A O 1
ATOM 1047 N N . LYS A 1 132 ? -41.015 3.244 40.620 1.00 81.75 132 LYS A N 1
ATOM 1048 C CA . LYS A 1 132 ? -42.035 2.294 40.131 1.00 81.75 132 LYS A CA 1
ATOM 1049 C C . LYS A 1 132 ? -42.176 2.333 38.603 1.00 81.75 132 LYS A C 1
ATOM 1051 O O . LYS A 1 132 ? -43.248 2.063 38.066 1.00 81.75 132 LYS A O 1
ATOM 1056 N N . TYR A 1 133 ? -41.118 2.741 37.914 1.00 77.75 133 TYR A N 1
ATOM 1057 C CA . TYR A 1 133 ? -41.087 2.966 36.479 1.00 77.75 133 TYR A CA 1
ATOM 1058 C C . TYR A 1 133 ? -40.352 1.808 35.807 1.00 77.75 133 TYR A C 1
ATOM 1060 O O . TYR A 1 133 ? -39.227 1.495 36.181 1.00 77.75 133 TYR A O 1
ATOM 1068 N N . HIS A 1 134 ? -41.004 1.180 34.832 1.00 74.44 134 HIS A N 1
ATOM 1069 C CA . HIS A 1 134 ? -40.458 0.067 34.060 1.00 74.44 134 HIS A CA 1
ATOM 1070 C C . HIS A 1 134 ? -40.318 0.541 32.610 1.00 74.44 134 HIS A C 1
ATOM 1072 O O . HIS A 1 134 ? -41.306 0.506 31.877 1.00 74.44 134 HIS A O 1
ATOM 1078 N N . PRO A 1 135 ? -39.152 1.084 32.221 1.00 82.94 135 PRO A N 1
ATOM 1079 C CA . PRO A 1 135 ? -38.915 1.481 30.840 1.00 82.94 135 PRO A CA 1
ATOM 1080 C C . PRO A 1 135 ? -38.792 0.256 29.929 1.00 82.94 135 PRO A C 1
ATOM 1082 O O . PRO A 1 135 ? -38.332 -0.796 30.367 1.00 82.94 135 PRO A O 1
ATOM 1085 N N . ASP A 1 136 ? -39.118 0.429 28.647 1.00 86.56 136 ASP A N 1
ATOM 1086 C CA . ASP A 1 136 ? -38.887 -0.588 27.608 1.00 86.56 136 ASP A CA 1
ATOM 1087 C C . ASP A 1 136 ? -37.389 -0.868 27.379 1.00 86.56 136 ASP A C 1
ATOM 1089 O O . ASP A 1 136 ? -37.017 -1.944 26.924 1.00 86.56 136 ASP A O 1
ATOM 1093 N N . LEU A 1 137 ? -36.534 0.108 27.703 1.00 86.38 137 LEU A N 1
ATOM 1094 C CA . LEU A 1 137 ? -35.075 0.023 27.655 1.00 86.38 137 LEU A CA 1
ATOM 1095 C C . LEU A 1 137 ? -34.512 0.112 29.072 1.00 86.38 137 LEU A C 1
ATOM 1097 O O . LEU A 1 137 ? -34.670 1.123 29.762 1.00 86.38 137 LEU A O 1
ATOM 1101 N N . THR A 1 138 ? -33.841 -0.947 29.500 1.00 90.38 138 THR A N 1
ATOM 1102 C CA . THR A 1 138 ? -33.283 -1.090 30.842 1.00 90.38 138 THR A CA 1
ATOM 1103 C C . THR A 1 138 ? -31.808 -0.688 30.895 1.00 90.38 138 THR A C 1
ATOM 1105 O O . THR A 1 138 ? -31.125 -0.564 29.877 1.00 90.38 138 THR A O 1
ATOM 1108 N N . ILE A 1 139 ? -31.273 -0.527 32.112 1.00 88.69 139 ILE A N 1
ATOM 1109 C CA . ILE A 1 139 ? -29.821 -0.377 32.298 1.00 88.69 139 ILE A CA 1
ATOM 1110 C C . ILE A 1 139 ? -29.076 -1.612 31.771 1.00 88.69 139 ILE A C 1
ATOM 1112 O O . ILE A 1 139 ? -28.003 -1.456 31.199 1.00 88.69 139 ILE A O 1
ATOM 1116 N N . GLY A 1 140 ? -29.656 -2.811 31.893 1.00 88.31 140 GLY A N 1
ATOM 1117 C CA . GLY A 1 140 ? -29.064 -4.032 31.344 1.00 88.31 140 GLY A CA 1
ATOM 1118 C C . GLY A 1 140 ? -28.935 -3.990 29.818 1.00 88.31 140 GLY A C 1
ATOM 1119 O O . GLY A 1 140 ? -27.917 -4.422 29.277 1.00 88.31 140 GLY A O 1
ATOM 1120 N N . ASP A 1 141 ? -29.908 -3.396 29.121 1.00 92.75 141 ASP A N 1
ATOM 1121 C CA . ASP A 1 141 ? -29.838 -3.202 27.666 1.00 92.75 141 ASP A CA 1
ATOM 1122 C C . ASP A 1 141 ? -28.725 -2.213 27.295 1.00 92.75 141 ASP A C 1
ATOM 1124 O O . ASP A 1 141 ? -27.945 -2.461 26.374 1.00 92.75 141 ASP A O 1
ATOM 1128 N N . ALA A 1 142 ? -28.588 -1.123 28.057 1.00 92.25 142 ALA A N 1
ATOM 1129 C CA . ALA A 1 142 ? -27.509 -0.155 27.872 1.00 92.25 142 ALA A CA 1
ATOM 1130 C C . ALA A 1 142 ? -26.119 -0.762 28.157 1.00 92.25 142 ALA A C 1
ATOM 1132 O O . ALA A 1 142 ? -25.179 -0.535 27.397 1.00 92.25 142 ALA A O 1
ATOM 1133 N N . GLU A 1 143 ? -25.977 -1.565 29.215 1.00 92.00 143 GLU A N 1
ATOM 1134 C CA . GLU A 1 143 ? -24.735 -2.286 29.535 1.00 92.00 143 GLU A CA 1
ATOM 1135 C C . GLU A 1 143 ? -24.365 -3.307 28.448 1.00 92.00 143 GLU A C 1
ATOM 1137 O O . GLU A 1 143 ? -23.189 -3.441 28.091 1.00 92.00 143 GLU A O 1
ATOM 1142 N N . THR A 1 144 ? -25.366 -3.983 27.880 1.00 93.00 144 THR A N 1
ATOM 1143 C CA . THR A 1 144 ? -25.181 -4.922 26.767 1.00 93.00 144 THR A CA 1
ATOM 1144 C C . THR A 1 144 ? -24.713 -4.190 25.509 1.00 93.00 144 THR A C 1
ATOM 1146 O O . THR A 1 144 ? -23.713 -4.581 24.909 1.00 93.00 144 THR A O 1
ATOM 1149 N N . ALA A 1 145 ? -25.354 -3.072 25.152 1.00 94.31 145 ALA A N 1
ATOM 1150 C CA . ALA A 1 145 ? -24.950 -2.253 24.009 1.00 94.31 145 ALA A CA 1
ATOM 1151 C C . ALA A 1 145 ? -23.522 -1.697 24.160 1.00 94.31 145 ALA A C 1
ATOM 1153 O O . ALA A 1 145 ? -22.739 -1.732 23.212 1.00 94.31 145 ALA A O 1
ATOM 1154 N N . LEU A 1 146 ? -23.152 -1.227 25.357 1.00 94.00 146 LEU A N 1
ATOM 1155 C CA . LEU A 1 146 ? -21.789 -0.761 25.634 1.00 94.00 146 LEU A CA 1
ATOM 1156 C C . LEU A 1 146 ? -20.757 -1.892 25.565 1.00 94.00 146 LEU A C 1
ATOM 1158 O O . LEU A 1 146 ? -19.627 -1.642 25.155 1.00 94.00 146 LEU A O 1
ATOM 1162 N N . SER A 1 147 ? -21.124 -3.119 25.944 1.00 92.94 147 SER A N 1
ATOM 1163 C CA . SER A 1 147 ? -20.244 -4.285 25.783 1.00 92.94 147 SER A CA 1
ATOM 1164 C C . SER A 1 147 ? -19.970 -4.575 24.307 1.00 92.94 147 SER A C 1
ATOM 1166 O O . SER A 1 147 ? -18.811 -4.713 23.936 1.00 92.94 147 SER A O 1
ATOM 1168 N N . TYR A 1 148 ? -20.994 -4.539 23.447 1.00 95.00 148 TYR A N 1
ATOM 1169 C CA . TYR A 1 148 ? -20.796 -4.698 22.001 1.00 95.00 148 TYR A CA 1
ATOM 1170 C C . TYR A 1 148 ? -19.911 -3.605 21.401 1.00 95.00 148 TYR A C 1
ATOM 1172 O O . TYR A 1 148 ? -18.996 -3.909 20.641 1.00 95.00 148 TYR A O 1
ATOM 1180 N N . LEU A 1 149 ? -20.133 -2.344 21.785 1.00 93.38 149 LEU A N 1
ATOM 1181 C CA . LEU A 1 149 ? -19.292 -1.234 21.331 1.00 93.38 149 LEU A CA 1
ATOM 1182 C C . LEU A 1 149 ? -17.838 -1.397 21.782 1.00 93.38 149 LEU A C 1
ATOM 1184 O O . LEU A 1 149 ? -16.920 -1.103 21.022 1.00 93.38 149 LEU A O 1
ATOM 1188 N N . LYS A 1 150 ? -17.614 -1.869 23.011 1.00 92.00 150 LYS A N 1
ATOM 1189 C CA . LYS A 1 150 ? -16.270 -2.137 23.520 1.00 92.00 150 LYS A CA 1
ATOM 1190 C C . LYS A 1 150 ? -15.578 -3.236 22.712 1.00 92.00 150 LYS A C 1
ATOM 1192 O O . LYS A 1 150 ? -14.449 -3.026 22.279 1.00 92.00 150 LYS A O 1
ATOM 1197 N N . ASP A 1 151 ? -16.258 -4.358 22.491 1.00 91.44 151 ASP A N 1
ATOM 1198 C CA . ASP A 1 151 ? -15.712 -5.494 21.744 1.00 91.44 151 ASP A CA 1
ATOM 1199 C C . ASP A 1 151 ? -15.362 -5.092 20.301 1.00 91.44 151 ASP A C 1
ATOM 1201 O O . ASP A 1 151 ? -14.302 -5.454 19.786 1.00 91.44 151 ASP A O 1
ATOM 1205 N N . GLU A 1 152 ? -16.211 -4.286 19.656 1.00 91.56 152 GLU A N 1
ATOM 1206 C CA . GLU A 1 152 ? -15.961 -3.757 18.312 1.00 91.56 152 GLU A CA 1
ATOM 1207 C C . GLU A 1 152 ? -14.754 -2.803 18.283 1.00 91.56 152 GLU A C 1
ATOM 1209 O O . GLU A 1 152 ? -13.885 -2.926 17.416 1.00 91.56 152 GLU A O 1
ATOM 1214 N N . LEU A 1 153 ? -14.642 -1.889 19.253 1.00 88.50 153 LEU A N 1
ATOM 1215 C CA . LEU A 1 153 ? -13.496 -0.980 19.369 1.00 88.50 153 LEU A CA 1
ATOM 1216 C C . LEU A 1 153 ? -12.179 -1.732 19.614 1.00 88.50 153 LEU A C 1
ATOM 1218 O O . LEU A 1 153 ? -11.172 -1.415 18.980 1.00 88.50 153 LEU A O 1
ATOM 1222 N N . GLU A 1 154 ? -12.177 -2.735 20.494 1.00 87.00 154 GLU A N 1
ATOM 1223 C CA . GLU A 1 154 ? -10.994 -3.556 20.791 1.00 87.00 154 GLU A CA 1
ATOM 1224 C C . GLU A 1 154 ? -10.584 -4.415 19.579 1.00 87.00 154 GLU A C 1
ATOM 1226 O O . GLU A 1 154 ? -9.395 -4.502 19.254 1.00 87.00 154 GLU A O 1
ATOM 1231 N N . THR A 1 155 ? -11.557 -4.968 18.845 1.00 86.44 155 THR A N 1
ATOM 1232 C CA . THR A 1 155 ? -11.321 -5.731 17.604 1.00 86.44 155 THR A CA 1
ATOM 1233 C C . THR A 1 155 ? -10.726 -4.850 16.502 1.00 86.44 155 THR A C 1
ATOM 1235 O O . THR A 1 155 ? -9.771 -5.245 15.822 1.00 86.44 155 THR A O 1
ATOM 1238 N N . ASN A 1 156 ? -11.248 -3.632 16.338 1.00 84.25 156 ASN A N 1
ATOM 1239 C CA . ASN A 1 156 ? -10.743 -2.669 15.361 1.00 84.25 156 ASN A CA 1
ATOM 1240 C C . ASN A 1 156 ? -9.328 -2.186 15.716 1.00 84.25 156 ASN A C 1
ATOM 1242 O O . ASN A 1 156 ? -8.479 -2.075 14.829 1.00 84.25 156 ASN A O 1
ATOM 1246 N N . GLN A 1 157 ? -9.032 -1.982 17.004 1.00 77.94 157 GLN A N 1
ATOM 1247 C CA . GLN A 1 157 ? -7.689 -1.625 17.468 1.00 77.94 157 GLN A CA 1
ATOM 1248 C C . GLN A 1 157 ? -6.674 -2.753 17.215 1.00 77.94 157 GLN A C 1
ATOM 1250 O O . GLN A 1 157 ? -5.561 -2.496 16.758 1.00 77.94 157 GLN A O 1
ATOM 1255 N N . GLN A 1 158 ? -7.043 -4.012 17.469 1.00 73.75 158 GLN A N 1
ATOM 1256 C CA . GLN A 1 158 ? -6.177 -5.164 17.191 1.00 73.75 158 GLN A CA 1
ATOM 1257 C C . GLN A 1 158 ? -5.927 -5.352 15.695 1.00 73.75 158 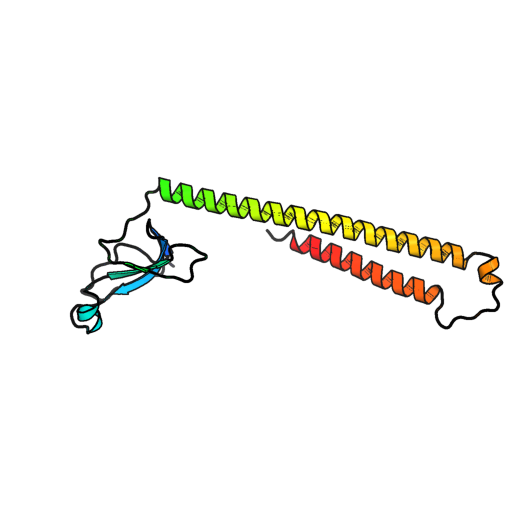GLN A C 1
ATOM 1259 O O . GLN A 1 158 ? -4.779 -5.541 15.299 1.00 73.75 158 GLN A O 1
ATOM 1264 N N . SER A 1 159 ? -6.969 -5.220 14.871 1.00 72.00 159 SER A N 1
ATOM 1265 C CA . SER A 1 159 ? -6.858 -5.314 13.411 1.00 72.00 159 SER A CA 1
ATOM 1266 C C . SER A 1 159 ? -5.930 -4.234 12.841 1.00 72.00 159 SER A C 1
ATOM 1268 O O . SER A 1 159 ? -5.074 -4.531 12.004 1.00 72.00 159 SER A O 1
ATOM 1270 N N . ALA A 1 160 ? -6.035 -3.000 13.351 1.00 65.44 160 ALA A N 1
ATOM 1271 C CA . ALA A 1 160 ? -5.140 -1.902 12.992 1.00 65.44 160 ALA A CA 1
ATOM 1272 C C . ALA A 1 160 ? -3.679 -2.190 13.384 1.00 65.44 160 ALA A C 1
ATOM 1274 O O . ALA A 1 160 ? -2.769 -1.938 12.600 1.00 65.44 160 ALA A O 1
ATOM 1275 N N . ASN A 1 161 ? -3.441 -2.784 14.555 1.00 62.81 161 ASN A N 1
ATOM 1276 C CA . ASN A 1 161 ? -2.091 -3.118 15.018 1.00 62.81 161 ASN A CA 1
ATOM 1277 C C . ASN A 1 161 ? -1.451 -4.282 14.237 1.00 62.81 161 ASN A C 1
ATOM 1279 O O . ASN A 1 161 ? -0.244 -4.265 13.995 1.00 62.81 161 ASN A O 1
ATOM 1283 N N . THR A 1 162 ? -2.241 -5.272 13.805 1.00 58.56 162 THR A N 1
ATOM 1284 C CA . THR A 1 162 ? -1.757 -6.392 12.975 1.00 58.56 162 THR A CA 1
ATOM 1285 C C . THR A 1 162 ? -1.462 -5.998 11.529 1.00 58.56 162 THR A C 1
ATOM 1287 O O . THR A 1 162 ? -0.568 -6.573 10.916 1.00 58.56 162 THR A O 1
ATOM 1290 N N . ALA A 1 163 ? -2.149 -4.990 10.981 1.00 55.12 163 ALA A N 1
ATOM 1291 C CA . ALA A 1 163 ? -1.824 -4.447 9.659 1.00 55.12 163 ALA A CA 1
ATOM 1292 C C . ALA A 1 163 ? -0.459 -3.728 9.637 1.00 55.12 163 ALA A C 1
ATOM 1294 O O . ALA A 1 163 ? 0.208 -3.701 8.608 1.00 55.12 163 ALA A O 1
ATOM 1295 N N . ASN A 1 164 ? -0.014 -3.206 10.784 1.00 51.22 164 ASN A N 1
ATOM 1296 C CA . ASN A 1 164 ? 1.251 -2.480 10.931 1.00 51.22 164 ASN A CA 1
ATOM 1297 C C . ASN A 1 164 ? 2.471 -3.395 11.177 1.00 51.22 164 ASN A C 1
ATOM 1299 O O . ASN A 1 164 ? 3.564 -2.888 11.415 1.00 51.22 164 ASN A O 1
ATOM 1303 N N . THR A 1 165 ? 2.293 -4.724 11.191 1.00 42.94 165 THR A N 1
ATOM 1304 C CA . THR A 1 165 ? 3.342 -5.709 11.539 1.00 42.94 165 THR A CA 1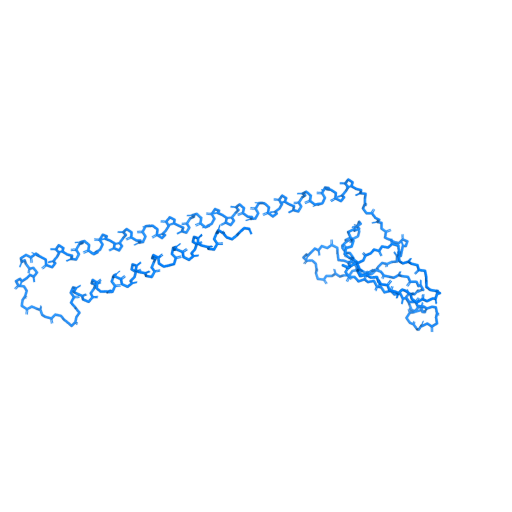
ATOM 1305 C C . THR A 1 165 ? 3.661 -6.725 10.436 1.00 42.94 165 THR A C 1
ATOM 1307 O O . THR A 1 165 ? 4.413 -7.664 10.686 1.00 42.94 165 THR A O 1
ATOM 1310 N N . CYS A 1 166 ? 3.150 -6.543 9.213 1.00 34.84 166 CYS A N 1
ATOM 1311 C CA . CYS A 1 166 ? 3.669 -7.267 8.049 1.00 34.84 166 CYS A CA 1
ATOM 1312 C C . CYS A 1 166 ? 4.855 -6.494 7.448 1.00 34.84 166 CYS A C 1
ATOM 1314 O O . CYS A 1 166 ? 4.683 -5.341 7.061 1.00 34.84 166 CYS A O 1
ATOM 1316 N N . ASP A 1 167 ? 6.012 -7.168 7.445 1.00 37.03 167 ASP A N 1
ATOM 1317 C CA . ASP A 1 167 ? 7.363 -6.756 7.013 1.00 37.03 167 ASP A CA 1
ATOM 1318 C C . ASP A 1 167 ? 7.465 -5.861 5.763 1.00 37.03 167 ASP A C 1
ATOM 1320 O O . ASP A 1 167 ? 6.791 -6.156 4.746 1.00 37.03 167 ASP A O 1
#